Protein AF-Q2YY17-F1 (afdb_monomer)

Organism: Staphylococcus aureus (strain bovine RF122 / ET3-1) (NCBI:txid273036)

pLDDT: mean 87.34, std 12.33, range [48.5, 97.88]

Radius of gyration: 17.01 Å; Cα contacts (8 Å, |Δi|>4): 86; chains: 1; bounding box: 45×25×48 Å

Solvent-accessible surface area (backbone atoms only — not comparable to full-atom values): 7640 Å² total; per-residue (Å²): 107,74,54,47,55,51,36,54,54,52,41,50,49,52,44,52,50,52,52,72,56,48,86,79,55,60,66,69,62,51,53,51,48,66,59,47,50,47,49,50,51,43,50,61,41,50,72,75,53,82,87,50,62,67,50,54,53,53,50,48,57,50,50,54,49,45,52,52,53,38,52,58,52,48,68,68,39,97,57,36,65,63,50,52,43,52,53,41,38,74,72,68,73,45,92,63,82,75,55,94,74,70,82,42,72,63,60,55,50,51,50,51,52,52,48,49,53,53,51,50,52,51,50,53,55,52,51,55,54,60,76,76,105

Secondary structure (DSSP, 8-state):
-HHHHHHHHHHHHHHHHHHHHGGGS-HHHHHHHHHHHHHHHHHHHHHTSSS-HHHHHHHHHHHHHHHHHHHHHHHTSTTHHHHHHHHHHHHH-------TT---HHHHHHHHHHHHHHHHHHHHHHHHHHHH-

InterPro domains:
  IPR061202 Membrane protein Msa [NF038270] (2-128)

Sequence (133 aa):
MKYLILSLVANLLVFGVLSAIGLNINILAAMMMILVIPITISGILFFKTNLDKTYIFFNILFIDFYYYIYNVHLMALPRFNSYIKAEMMELEDIDVLITSKDFGFDEILFFTLYLLLILIILYYLKKQVKTKS

Foldseek 3Di:
DVLLVVLLVQLLVLLVVLLVCALVDAPVVSVCSLLPVSLVSLLVSCLVDDLDVVSLVSSLVSSLVSVVVSLVSNLPDPCNQVSVQVNCCVPPVDRDNDDPVPPDPVVSVVSSVSSVVSVVVSSVVSVVVVVVD

Structure (mmCIF, N/CA/C/O backbone):
data_AF-Q2YY17-F1
#
_entry.id   AF-Q2YY17-F1
#
loop_
_atom_site.group_PDB
_atom_site.id
_atom_site.type_symbol
_atom_site.label_atom_id
_atom_site.label_alt_id
_atom_site.label_comp_id
_atom_site.label_asym_id
_atom_site.label_entity_id
_atom_site.label_seq_id
_atom_site.pdbx_PDB_ins_code
_atom_site.Cartn_x
_atom_site.Cartn_y
_atom_site.Cartn_z
_atom_site.occupancy
_atom_site.B_iso_or_equiv
_atom_site.auth_seq_id
_atom_site.auth_comp_id
_atom_site.auth_asym_id
_atom_site.auth_atom_id
_atom_site.pdbx_PDB_model_num
ATOM 1 N N . MET A 1 1 ? -21.708 7.176 5.099 1.00 85.31 1 MET A N 1
ATOM 2 C CA . MET A 1 1 ? -21.483 7.875 3.810 1.00 85.31 1 MET A CA 1
ATOM 3 C C . MET A 1 1 ? -20.484 9.030 3.868 1.00 85.31 1 MET A C 1
ATOM 5 O O . MET A 1 1 ? -19.464 8.903 3.211 1.00 85.31 1 MET A O 1
ATOM 9 N N . LYS A 1 2 ? -20.680 10.111 4.648 1.00 93.81 2 LYS A N 1
ATOM 10 C CA . LYS A 1 2 ? -19.750 11.275 4.653 1.00 93.81 2 LYS A CA 1
ATOM 11 C C . LYS A 1 2 ? -18.265 10.900 4.806 1.00 93.81 2 LYS A C 1
ATOM 13 O O . LYS A 1 2 ? -17.439 11.360 4.031 1.00 93.81 2 LYS A O 1
ATOM 18 N N . TYR A 1 3 ? -17.937 10.036 5.770 1.00 95.44 3 TYR A N 1
ATOM 19 C CA . TYR A 1 3 ? -16.554 9.597 5.997 1.00 95.44 3 TYR A CA 1
ATOM 20 C C . TYR A 1 3 ? -16.006 8.698 4.888 1.00 95.44 3 TYR A C 1
ATOM 22 O O . TYR A 1 3 ? -14.815 8.759 4.618 1.00 95.44 3 TYR A O 1
ATOM 30 N N . LEU A 1 4 ? -16.864 7.904 4.236 1.00 95.81 4 LEU A N 1
ATOM 31 C CA . LEU A 1 4 ? -16.463 7.108 3.077 1.00 95.81 4 LEU A CA 1
ATOM 32 C C . LEU A 1 4 ? -16.035 8.037 1.940 1.00 95.81 4 LEU A C 1
ATOM 34 O O . LEU A 1 4 ? -14.902 7.949 1.497 1.00 95.81 4 LEU A O 1
ATOM 38 N N . ILE A 1 5 ? -16.900 8.978 1.547 1.00 96.19 5 ILE A N 1
ATOM 39 C CA . ILE A 1 5 ? -16.606 9.943 0.474 1.00 96.19 5 ILE A CA 1
ATOM 40 C C . ILE A 1 5 ? -15.324 10.720 0.786 1.00 96.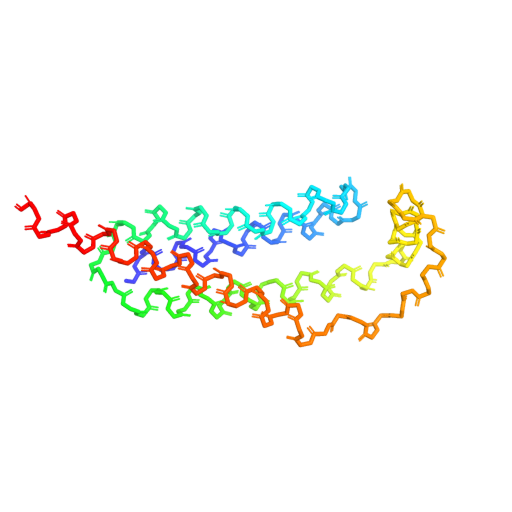19 5 ILE A C 1
ATOM 42 O O . ILE A 1 5 ? -14.460 10.844 -0.073 1.00 96.19 5 ILE A O 1
ATOM 46 N N . LEU A 1 6 ? -15.172 11.193 2.027 1.00 96.94 6 LEU A N 1
ATOM 47 C CA . LEU A 1 6 ? -13.968 11.904 2.450 1.00 96.94 6 LEU A CA 1
ATOM 48 C C . LEU A 1 6 ? -12.704 11.041 2.317 1.00 96.94 6 LEU A C 1
ATOM 50 O O . LEU A 1 6 ? -11.685 11.549 1.865 1.00 96.94 6 LEU A O 1
ATOM 54 N N . SER A 1 7 ? -12.776 9.755 2.676 1.00 97.25 7 SER A N 1
ATOM 55 C CA . SER A 1 7 ? -11.653 8.820 2.539 1.00 97.25 7 SER A CA 1
ATOM 56 C C . S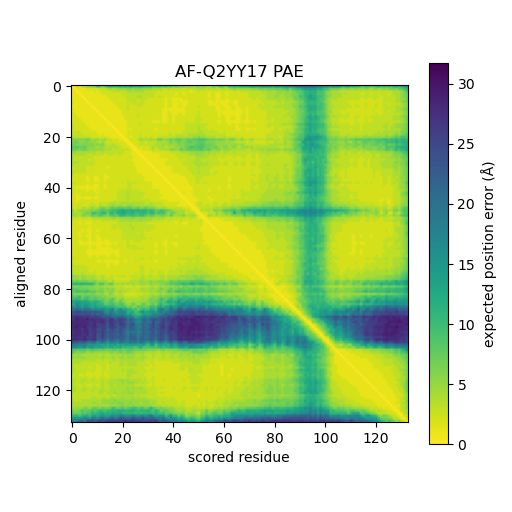ER A 1 7 ? -11.280 8.616 1.075 1.00 97.25 7 SER A C 1
ATOM 58 O O . SER A 1 7 ? -10.117 8.755 0.711 1.00 97.25 7 SER A O 1
ATOM 60 N N . LEU A 1 8 ? -12.276 8.380 0.214 1.00 97.62 8 LEU A N 1
ATOM 61 C CA . LEU A 1 8 ? -12.058 8.186 -1.220 1.00 97.62 8 LEU A CA 1
ATOM 62 C C . LEU A 1 8 ? -11.416 9.418 -1.868 1.00 97.62 8 LEU A C 1
ATOM 64 O O . LEU A 1 8 ? -10.418 9.292 -2.568 1.00 97.62 8 LEU A O 1
ATOM 68 N N . VAL A 1 9 ? -11.937 10.615 -1.581 1.00 97.75 9 VAL A N 1
ATOM 69 C CA . VAL A 1 9 ? -11.387 11.872 -2.111 1.00 97.75 9 VAL A CA 1
ATOM 70 C C . VAL A 1 9 ? -9.970 12.123 -1.592 1.00 97.75 9 VAL A C 1
ATOM 72 O O . VAL A 1 9 ? -9.096 12.493 -2.370 1.00 97.75 9 VAL A O 1
ATOM 75 N N . ALA A 1 10 ? -9.716 11.907 -0.301 1.00 97.75 10 ALA A N 1
ATOM 76 C CA . ALA A 1 10 ? -8.390 12.108 0.275 1.00 97.75 10 ALA A CA 1
ATOM 77 C C . ALA A 1 10 ? -7.354 11.139 -0.319 1.00 97.75 10 ALA A C 1
ATOM 79 O O . ALA A 1 10 ? -6.271 11.573 -0.703 1.00 97.75 10 ALA A O 1
ATOM 80 N N . ASN A 1 11 ? -7.704 9.859 -0.470 1.00 97.88 11 ASN A N 1
ATOM 81 C CA . ASN A 1 11 ? -6.829 8.870 -1.100 1.00 97.88 11 ASN A CA 1
ATOM 82 C C . ASN A 1 11 ? -6.583 9.197 -2.580 1.00 97.88 11 ASN A C 1
ATOM 84 O O . ASN A 1 11 ? -5.442 9.141 -3.028 1.00 97.88 11 ASN A O 1
ATOM 88 N N . LEU A 1 12 ? -7.613 9.617 -3.322 1.00 97.69 12 LEU A N 1
ATOM 89 C CA . LEU A 1 12 ? -7.461 10.056 -4.712 1.00 97.69 12 LEU A CA 1
ATOM 90 C C . LEU A 1 12 ? -6.466 11.219 -4.836 1.00 97.69 12 LEU A C 1
ATOM 92 O O . LEU A 1 12 ? -5.614 11.202 -5.720 1.00 97.69 12 LEU A O 1
ATOM 96 N N . LEU A 1 13 ? -6.547 12.212 -3.945 1.00 97.56 13 LEU A N 1
ATOM 97 C CA . LEU A 1 13 ? -5.610 13.338 -3.933 1.00 97.56 13 LEU A CA 1
ATOM 98 C C . LEU A 1 13 ? -4.175 12.884 -3.656 1.00 97.56 13 LEU A C 1
ATOM 100 O O . LEU A 1 13 ? -3.260 13.374 -4.310 1.00 97.56 13 LEU A O 1
ATOM 104 N N . VAL A 1 14 ? -3.972 11.936 -2.738 1.00 96.94 14 VAL A N 1
ATOM 105 C CA . VAL A 1 14 ? -2.643 11.371 -2.452 1.00 96.94 14 VAL A CA 1
ATOM 106 C C . VAL A 1 14 ? -2.052 10.723 -3.700 1.00 96.94 14 VAL A C 1
ATOM 108 O O . VAL A 1 14 ? -0.939 11.068 -4.090 1.00 96.94 14 VAL A O 1
ATOM 111 N N . PHE A 1 15 ? -2.804 9.848 -4.372 1.00 96.81 15 PHE A N 1
ATOM 112 C CA . PHE A 1 15 ? -2.340 9.222 -5.613 1.00 96.81 15 PHE A CA 1
ATOM 113 C C . PHE A 1 15 ? -2.135 10.242 -6.739 1.00 96.81 15 PHE A C 1
ATOM 115 O O . PHE A 1 15 ? -1.167 10.130 -7.486 1.00 96.81 15 PHE A O 1
ATOM 122 N N . GLY A 1 16 ? -2.975 11.276 -6.831 1.00 96.50 16 GLY A N 1
ATOM 123 C CA . GLY A 1 16 ? -2.793 12.377 -7.779 1.00 96.50 16 GLY A CA 1
ATOM 124 C C . GLY A 1 16 ? -1.509 13.178 -7.531 1.00 96.50 16 GLY A C 1
ATOM 125 O O . GLY A 1 16 ? -0.784 13.484 -8.474 1.00 96.50 16 GLY A O 1
ATOM 126 N N . VAL A 1 17 ? -1.182 13.471 -6.269 1.00 95.94 17 VAL A N 1
ATOM 127 C CA . VAL A 1 17 ? 0.069 14.151 -5.894 1.00 95.94 17 VAL A CA 1
ATOM 128 C C . VAL A 1 17 ? 1.278 13.265 -6.184 1.00 95.94 17 VAL A C 1
ATOM 130 O O . VAL A 1 17 ? 2.234 13.738 -6.792 1.00 95.94 17 VAL A O 1
ATOM 133 N N . LEU A 1 18 ? 1.233 11.981 -5.818 1.00 95.31 18 LEU A N 1
ATOM 134 C CA . LEU A 1 18 ? 2.305 11.031 -6.133 1.00 95.31 18 LEU A CA 1
ATOM 135 C C . LEU A 1 18 ? 2.512 10.903 -7.647 1.00 95.31 18 LEU A C 1
ATOM 137 O O . LEU A 1 18 ? 3.647 10.890 -8.113 1.00 95.31 18 LEU A O 1
ATOM 141 N N . SER A 1 19 ? 1.424 10.863 -8.419 1.00 94.19 19 SER A N 1
ATOM 142 C CA . SER A 1 19 ? 1.460 10.855 -9.883 1.00 94.19 19 SER A CA 1
ATOM 143 C C . SER A 1 19 ? 2.129 12.113 -10.440 1.00 94.19 19 SER A C 1
ATOM 145 O O . SER A 1 19 ? 2.915 12.017 -11.376 1.00 94.19 19 SER A O 1
ATOM 147 N N . ALA A 1 20 ? 1.851 13.285 -9.861 1.00 94.44 20 ALA A N 1
ATOM 148 C CA . ALA A 1 20 ? 2.455 14.550 -10.276 1.00 94.44 20 ALA A CA 1
ATOM 149 C C . ALA A 1 20 ? 3.946 14.652 -9.911 1.00 94.44 20 ALA A C 1
ATOM 151 O O . ALA A 1 20 ? 4.725 15.221 -10.674 1.00 94.44 20 ALA A O 1
ATOM 152 N N . ILE A 1 21 ? 4.355 14.090 -8.767 1.00 94.00 21 ILE A N 1
ATOM 153 C CA . ILE A 1 21 ? 5.774 13.950 -8.404 1.00 94.00 21 ILE A CA 1
ATOM 154 C C . ILE A 1 21 ? 6.469 13.003 -9.394 1.00 94.00 21 ILE A C 1
ATOM 156 O O . ILE A 1 21 ? 7.598 13.272 -9.809 1.00 94.00 21 ILE A O 1
ATOM 160 N N . GLY A 1 22 ? 5.784 11.938 -9.817 1.00 90.62 22 GLY A N 1
ATOM 161 C CA . GLY A 1 22 ? 6.259 11.001 -10.829 1.00 90.62 22 GLY A CA 1
ATOM 162 C C . GLY A 1 22 ? 7.552 10.308 -10.403 1.00 90.62 22 GLY A C 1
ATOM 163 O O . GLY A 1 22 ? 7.675 9.841 -9.276 1.00 90.62 22 GLY A O 1
ATOM 164 N N . LEU A 1 23 ? 8.537 10.281 -11.304 1.00 88.12 23 LEU A N 1
ATOM 165 C CA . LEU A 1 23 ? 9.842 9.631 -11.096 1.00 88.12 23 LEU A CA 1
ATOM 166 C C . LEU A 1 23 ? 10.870 10.532 -10.382 1.00 88.12 23 LEU A C 1
ATOM 168 O O . LEU A 1 23 ? 12.064 10.259 -10.424 1.00 88.12 23 LEU A O 1
ATOM 172 N N . ASN A 1 24 ? 10.434 11.642 -9.775 1.00 90.19 24 ASN A N 1
ATOM 173 C CA . ASN A 1 24 ? 11.322 12.574 -9.063 1.00 90.19 24 ASN A CA 1
ATOM 174 C C . ASN A 1 24 ? 11.545 12.193 -7.590 1.00 90.19 24 ASN A C 1
ATOM 176 O O . ASN A 1 24 ? 12.112 12.971 -6.824 1.00 90.19 24 ASN A O 1
ATOM 180 N N . ILE A 1 25 ? 11.061 11.027 -7.175 1.00 88.94 25 ILE A N 1
ATOM 181 C CA . ILE A 1 25 ? 11.214 10.489 -5.831 1.00 88.94 25 ILE A CA 1
ATOM 182 C C . ILE A 1 25 ? 11.707 9.052 -5.926 1.00 88.94 25 ILE A C 1
ATOM 184 O O . ILE A 1 25 ? 11.269 8.336 -6.816 1.00 88.94 25 ILE A O 1
ATOM 188 N N . ASN A 1 26 ? 12.578 8.648 -4.998 1.00 86.38 26 ASN A N 1
ATOM 189 C CA . ASN A 1 26 ? 13.084 7.280 -4.903 1.00 86.38 26 ASN A CA 1
ATOM 190 C C . ASN A 1 26 ? 11.939 6.244 -4.772 1.00 86.38 26 ASN A C 1
ATOM 192 O O . ASN A 1 26 ? 10.959 6.491 -4.056 1.00 86.38 26 ASN A O 1
ATOM 196 N N . ILE A 1 27 ? 12.096 5.074 -5.408 1.00 84.75 27 ILE A N 1
ATOM 197 C CA . ILE A 1 27 ? 11.098 3.989 -5.444 1.00 84.75 27 ILE A CA 1
ATOM 198 C C . ILE A 1 27 ? 10.685 3.564 -4.038 1.00 84.75 27 ILE A C 1
ATOM 200 O O . ILE A 1 27 ? 9.492 3.470 -3.750 1.00 84.75 27 ILE A O 1
ATOM 204 N N . LEU A 1 28 ? 11.646 3.356 -3.137 1.00 85.00 28 LEU A N 1
ATOM 205 C CA . LEU A 1 28 ? 11.377 2.928 -1.767 1.00 85.00 28 LEU A CA 1
ATOM 206 C C . LEU A 1 28 ? 10.493 3.946 -1.038 1.00 85.00 28 LEU A C 1
ATOM 208 O O . LEU A 1 28 ? 9.532 3.578 -0.360 1.00 85.00 28 LEU A O 1
ATOM 212 N N . ALA A 1 29 ? 10.780 5.238 -1.208 1.00 90.25 29 ALA A N 1
ATOM 213 C CA . ALA A 1 29 ? 9.978 6.298 -0.611 1.00 90.25 29 ALA A CA 1
ATOM 214 C C . ALA A 1 29 ? 8.560 6.339 -1.205 1.00 90.25 29 ALA A C 1
ATOM 216 O O . ALA A 1 29 ? 7.592 6.483 -0.454 1.00 90.25 29 ALA A O 1
ATOM 217 N N . ALA A 1 30 ? 8.416 6.155 -2.521 1.00 90.81 30 ALA A N 1
ATOM 218 C CA . ALA A 1 30 ? 7.111 6.052 -3.171 1.00 90.81 30 ALA A CA 1
ATOM 219 C C . ALA A 1 30 ? 6.299 4.858 -2.639 1.00 90.81 30 ALA A C 1
ATOM 221 O O . ALA A 1 30 ? 5.148 5.034 -2.232 1.00 90.81 30 ALA A O 1
ATOM 222 N N . MET A 1 31 ? 6.904 3.668 -2.552 1.00 88.25 31 MET A N 1
ATOM 223 C CA . MET A 1 31 ? 6.258 2.459 -2.022 1.00 88.25 31 MET A CA 1
ATOM 224 C C . MET A 1 31 ? 5.789 2.654 -0.577 1.00 88.25 31 MET A C 1
ATOM 226 O O . MET A 1 31 ? 4.643 2.344 -0.245 1.00 88.25 31 MET A O 1
ATOM 230 N N . MET A 1 32 ? 6.629 3.245 0.277 1.00 91.25 32 MET A N 1
ATOM 231 C CA . MET A 1 32 ? 6.258 3.554 1.660 1.00 91.25 32 MET A CA 1
ATOM 232 C C . MET A 1 32 ? 5.062 4.509 1.733 1.00 91.25 32 MET A C 1
ATOM 234 O O . MET A 1 32 ? 4.154 4.298 2.538 1.00 91.25 32 MET A O 1
ATOM 238 N N . MET A 1 33 ? 5.012 5.536 0.881 1.00 94.25 33 MET A N 1
ATOM 239 C CA . MET A 1 33 ? 3.879 6.466 0.848 1.00 94.25 33 MET A CA 1
ATOM 240 C C . MET A 1 33 ? 2.582 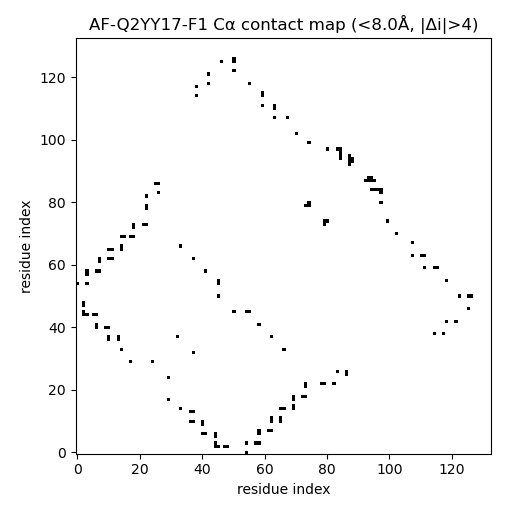5.791 0.399 1.00 94.25 33 MET A C 1
ATOM 242 O O . MET A 1 33 ? 1.544 6.014 1.023 1.00 94.25 33 MET A O 1
ATOM 246 N N . ILE A 1 34 ? 2.644 4.948 -0.632 1.00 93.38 34 ILE A N 1
ATOM 247 C CA . ILE A 1 34 ? 1.494 4.211 -1.179 1.00 93.38 34 ILE A CA 1
ATOM 248 C C . ILE A 1 34 ? 0.909 3.235 -0.155 1.00 93.38 34 ILE A C 1
ATOM 250 O O . ILE A 1 34 ? -0.308 3.082 -0.077 1.00 93.38 34 ILE A O 1
ATOM 254 N N . LEU A 1 35 ? 1.755 2.595 0.653 1.00 92.75 35 LEU A N 1
ATOM 255 C CA . LEU A 1 35 ? 1.309 1.656 1.682 1.00 92.75 35 LEU A CA 1
ATOM 256 C C . LEU A 1 35 ? 0.760 2.387 2.917 1.00 92.75 35 LEU A C 1
ATOM 258 O O . LEU A 1 35 ? -0.313 2.057 3.424 1.00 92.75 35 LEU A O 1
ATOM 262 N N . VAL A 1 36 ? 1.478 3.401 3.405 1.00 94.56 36 VAL A N 1
ATOM 263 C CA . VAL A 1 36 ? 1.205 4.007 4.716 1.00 94.56 36 VAL A CA 1
ATOM 264 C C . VAL A 1 36 ? 0.113 5.069 4.651 1.00 94.56 36 VAL A C 1
ATOM 266 O O . VAL A 1 36 ? -0.776 5.091 5.510 1.00 94.56 36 VAL A O 1
ATOM 269 N N . ILE A 1 37 ? 0.157 5.973 3.669 1.00 96.12 37 ILE A N 1
ATOM 270 C CA . ILE A 1 37 ? -0.715 7.156 3.661 1.00 96.12 37 ILE A CA 1
ATOM 271 C C . ILE A 1 37 ? -2.185 6.760 3.451 1.00 96.12 37 ILE A C 1
ATOM 273 O O . ILE A 1 37 ? -3.010 7.148 4.291 1.00 96.12 37 ILE A O 1
ATOM 277 N N . PRO A 1 38 ? -2.550 5.956 2.428 1.00 95.44 38 PRO A N 1
ATOM 278 C CA . PRO A 1 38 ? -3.945 5.594 2.202 1.00 95.44 38 PRO A CA 1
ATOM 279 C C . PRO A 1 38 ? -4.563 4.822 3.366 1.00 95.44 38 PRO A C 1
ATOM 281 O O . PRO A 1 38 ? -5.715 5.060 3.743 1.00 95.44 38 PRO A O 1
ATOM 284 N N . ILE A 1 39 ? -3.787 3.940 3.997 1.00 93.94 39 ILE A N 1
ATOM 285 C CA . ILE A 1 39 ? -4.222 3.198 5.183 1.00 93.94 39 ILE A CA 1
ATOM 286 C C . ILE A 1 39 ? -4.425 4.121 6.372 1.00 93.94 39 ILE A C 1
ATOM 288 O O . ILE A 1 39 ? -5.419 3.983 7.084 1.00 93.94 39 ILE A O 1
ATOM 292 N N . THR A 1 40 ? -3.520 5.071 6.589 1.00 96.12 40 THR A N 1
ATOM 293 C CA . THR A 1 40 ? -3.621 6.011 7.709 1.00 96.12 40 THR A CA 1
ATOM 294 C C . THR A 1 40 ? -4.885 6.860 7.585 1.00 96.12 40 THR A C 1
ATOM 296 O O . THR A 1 40 ? -5.674 6.940 8.530 1.00 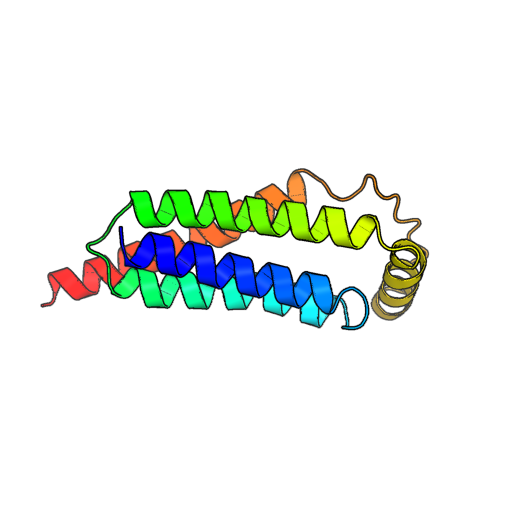96.12 40 THR A O 1
ATOM 299 N N . ILE A 1 41 ? -5.135 7.425 6.399 1.00 96.56 41 ILE A N 1
ATOM 300 C CA . ILE A 1 41 ? -6.353 8.190 6.096 1.00 96.56 41 ILE A CA 1
ATOM 301 C C . ILE A 1 41 ? -7.592 7.322 6.333 1.00 96.56 41 ILE A C 1
ATOM 303 O O . ILE A 1 41 ? -8.493 7.696 7.095 1.00 96.56 41 ILE A O 1
ATOM 307 N N . SER A 1 42 ? -7.605 6.133 5.730 1.00 95.44 42 SER A N 1
ATOM 308 C CA . SER A 1 42 ? -8.737 5.211 5.799 1.00 95.44 42 SER A CA 1
ATOM 309 C C . SER A 1 42 ? -8.997 4.728 7.222 1.00 95.44 42 SER A C 1
ATOM 311 O O . SER A 1 42 ? -10.155 4.614 7.619 1.00 95.44 42 SER A O 1
ATOM 313 N N . GLY A 1 43 ? -7.954 4.494 8.016 1.00 94.69 43 GLY A N 1
ATOM 314 C CA . GLY A 1 43 ? -8.048 4.061 9.404 1.00 94.69 43 GLY A CA 1
ATOM 315 C C . GLY A 1 43 ? -8.598 5.149 10.322 1.00 94.69 43 GLY A C 1
ATOM 316 O O . GLY A 1 43 ? -9.564 4.907 11.050 1.00 94.69 43 GLY A O 1
ATOM 317 N N . ILE A 1 44 ? -8.065 6.373 10.244 1.00 95.00 44 ILE A N 1
ATOM 318 C CA . ILE A 1 44 ? -8.545 7.515 11.044 1.00 95.00 44 ILE A CA 1
ATOM 319 C C . ILE A 1 44 ? -10.031 7.774 10.771 1.00 95.00 44 ILE A C 1
ATOM 321 O O . ILE A 1 44 ? -10.835 7.942 11.694 1.00 95.00 44 ILE A O 1
ATOM 325 N N . LEU A 1 45 ? -10.419 7.786 9.496 1.00 95.81 45 LEU A N 1
ATOM 326 C CA . LEU A 1 45 ? -11.803 8.010 9.093 1.00 95.81 45 LEU A CA 1
ATOM 327 C C . LEU A 1 45 ? -12.703 6.808 9.410 1.00 95.81 45 LEU A C 1
ATOM 329 O O . LEU A 1 45 ? -13.865 7.006 9.786 1.00 95.81 45 LEU A O 1
ATOM 333 N N . PHE A 1 46 ? -12.169 5.581 9.384 1.00 94.94 46 PHE A N 1
ATOM 334 C CA . PHE A 1 46 ? -12.899 4.391 9.813 1.00 94.94 46 PHE A CA 1
ATOM 335 C C . PHE A 1 46 ? -13.357 4.525 11.262 1.00 94.94 46 PHE A C 1
ATOM 337 O O . PHE A 1 46 ? -14.518 4.222 11.547 1.00 94.94 46 PHE A O 1
ATOM 344 N N . PHE A 1 47 ? -12.528 5.045 12.177 1.00 92.50 47 PHE A N 1
ATOM 345 C CA . PHE A 1 47 ? -12.913 5.256 13.580 1.00 92.50 47 PHE A CA 1
ATOM 346 C C . PHE A 1 47 ? -14.094 6.218 13.765 1.00 92.50 47 PHE A C 1
ATOM 348 O O . PHE A 1 47 ? -14.844 6.061 14.729 1.00 92.50 47 PHE A O 1
ATOM 355 N N . LYS A 1 48 ? -14.397 7.079 12.789 1.00 93.00 48 LYS A N 1
ATOM 356 C CA . LYS A 1 48 ? -15.570 7.970 12.821 1.00 93.00 48 LYS A CA 1
ATOM 357 C C . LYS A 1 48 ? -16.877 7.332 12.315 1.00 93.00 48 LYS A C 1
ATOM 359 O O . LYS A 1 48 ? -17.941 7.928 12.446 1.00 93.00 48 LYS A O 1
ATOM 364 N N . THR A 1 49 ? -16.826 6.127 11.740 1.00 91.56 49 THR A N 1
ATOM 365 C CA . THR A 1 49 ? -18.009 5.411 11.202 1.00 91.56 49 THR A CA 1
ATOM 366 C C . THR A 1 49 ? -18.734 4.545 12.255 1.00 91.56 49 THR A C 1
ATOM 368 O O . THR A 1 49 ? -18.307 4.465 13.403 1.00 91.56 49 THR A O 1
ATOM 371 N N . ASN A 1 50 ? -19.796 3.811 11.901 1.00 88.62 50 ASN A N 1
ATOM 372 C CA . ASN A 1 50 ? -20.459 2.850 12.800 1.00 88.62 50 ASN A CA 1
ATOM 373 C C . ASN A 1 50 ? -20.199 1.389 12.395 1.00 88.62 50 ASN A C 1
ATOM 375 O O . ASN A 1 50 ? -21.122 0.707 11.972 1.00 88.62 50 ASN A O 1
ATOM 379 N N . LEU A 1 51 ? -18.950 0.911 12.550 1.00 87.44 51 LEU A N 1
ATOM 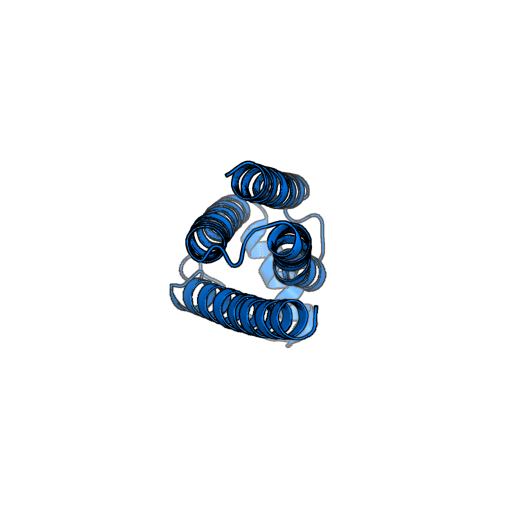380 C CA . LEU A 1 51 ? -18.524 -0.455 12.163 1.00 87.44 51 LEU A CA 1
ATOM 381 C C . LEU A 1 51 ? -19.019 -0.832 10.753 1.00 87.44 51 LEU A C 1
ATOM 383 O O . LEU A 1 51 ? -19.493 -1.939 10.504 1.00 87.44 51 LEU A O 1
ATOM 387 N N . ASP A 1 52 ? -18.942 0.143 9.852 1.00 89.94 52 ASP A N 1
ATOM 388 C CA . ASP A 1 52 ? -19.551 0.087 8.533 1.00 89.94 52 ASP A CA 1
ATOM 389 C C . ASP A 1 52 ? -18.702 -0.801 7.611 1.00 89.94 52 ASP A C 1
ATOM 391 O O . ASP A 1 52 ? -17.589 -0.437 7.234 1.00 89.94 52 ASP A O 1
ATOM 395 N N . LYS A 1 53 ? -19.199 -1.994 7.267 1.00 91.62 53 LYS A N 1
ATOM 396 C CA . LYS A 1 53 ? -18.490 -2.924 6.369 1.00 91.62 53 LYS A CA 1
ATOM 397 C C . LYS A 1 53 ? -18.413 -2.390 4.939 1.00 91.62 53 LYS A C 1
ATOM 399 O O . LYS A 1 53 ? -17.433 -2.648 4.247 1.00 91.62 53 LYS A O 1
ATOM 404 N N . THR A 1 54 ? -19.405 -1.605 4.524 1.00 93.62 54 THR A N 1
ATOM 405 C CA . THR A 1 54 ? -19.439 -0.948 3.215 1.00 93.62 54 THR A CA 1
ATOM 406 C C . THR A 1 54 ? -18.296 0.054 3.096 1.00 93.62 54 THR A C 1
ATOM 408 O O . THR A 1 54 ? -17.668 0.153 2.045 1.00 93.62 54 THR A O 1
ATOM 411 N N . TYR A 1 55 ? -17.954 0.735 4.196 1.00 95.00 55 TYR A N 1
ATOM 412 C CA . TYR A 1 55 ? -16.770 1.591 4.253 1.00 95.00 55 TYR A CA 1
ATOM 413 C C . TYR A 1 55 ? -15.487 0.810 3.951 1.00 95.00 55 TYR A C 1
ATOM 415 O O . TYR A 1 55 ? -14.674 1.272 3.156 1.00 95.00 55 TYR A O 1
ATOM 423 N N . ILE A 1 56 ? -15.304 -0.359 4.573 1.00 94.38 56 ILE A N 1
ATOM 424 C CA . ILE A 1 56 ? -14.111 -1.197 4.375 1.00 94.38 56 ILE A CA 1
ATOM 425 C C . ILE A 1 56 ? -14.027 -1.650 2.917 1.00 94.38 56 ILE A C 1
ATOM 427 O O . ILE A 1 56 ? -13.014 -1.414 2.268 1.00 94.38 56 ILE A O 1
ATOM 431 N N . PHE A 1 57 ? -15.111 -2.231 2.398 1.00 95.12 57 PHE A N 1
ATOM 432 C CA . PHE A 1 57 ? -15.167 -2.754 1.035 1.00 95.12 57 PHE A CA 1
ATOM 433 C C . PHE A 1 57 ? -14.808 -1.694 -0.014 1.00 95.12 57 PHE A C 1
ATOM 435 O O . PHE A 1 57 ? -13.922 -1.913 -0.836 1.00 95.12 57 PHE A O 1
ATOM 442 N N . PHE A 1 58 ? -15.451 -0.523 0.041 1.00 96.44 58 PHE A N 1
ATOM 443 C CA . PHE A 1 58 ? -15.188 0.525 -0.942 1.00 96.44 58 PHE A CA 1
ATOM 444 C C . PHE A 1 58 ? -13.806 1.158 -0.787 1.00 96.44 58 PHE A C 1
ATOM 446 O O . PHE A 1 58 ? -13.226 1.538 -1.796 1.00 96.44 58 PHE A O 1
ATOM 453 N N . ASN A 1 59 ? -13.251 1.264 0.426 1.00 96.25 59 ASN A N 1
ATOM 454 C CA . ASN A 1 59 ? -11.879 1.758 0.560 1.00 96.25 59 ASN A CA 1
ATOM 455 C C . ASN A 1 59 ? -10.876 0.809 -0.096 1.00 96.25 59 ASN A C 1
ATOM 457 O O . ASN A 1 59 ? -10.028 1.297 -0.827 1.00 96.25 59 ASN A O 1
ATOM 461 N N . ILE A 1 60 ? -11.002 -0.508 0.094 1.00 96.12 60 ILE A N 1
ATOM 462 C CA . ILE A 1 60 ? -10.124 -1.483 -0.575 1.00 96.12 60 ILE A CA 1
ATOM 463 C C . ILE A 1 60 ? -10.239 -1.323 -2.094 1.00 96.12 60 ILE A C 1
ATOM 465 O O . ILE A 1 60 ? -9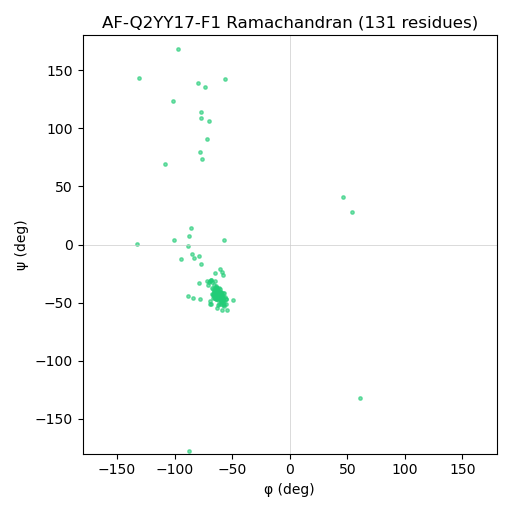.257 -1.004 -2.754 1.00 96.12 60 ILE A O 1
ATOM 469 N N . LEU A 1 61 ? -11.462 -1.426 -2.627 1.00 96.12 61 LEU A N 1
ATOM 470 C CA . LEU A 1 61 ? -11.712 -1.374 -4.068 1.00 96.12 61 LEU A CA 1
ATOM 471 C C . LEU A 1 61 ? -11.150 -0.106 -4.729 1.00 96.12 61 LEU A C 1
ATOM 473 O O . LEU A 1 61 ? -10.523 -0.176 -5.783 1.00 96.12 61 LEU A O 1
ATOM 477 N N . PHE A 1 62 ? -11.397 1.062 -4.136 1.00 96.94 62 PHE A N 1
ATOM 478 C CA . PHE A 1 62 ? -10.967 2.325 -4.729 1.00 96.94 62 PHE A CA 1
ATOM 479 C C . PHE A 1 62 ? -9.483 2.612 -4.511 1.00 96.94 62 PHE A C 1
ATOM 481 O O . PHE A 1 62 ? -8.871 3.197 -5.396 1.00 96.94 62 PHE A O 1
ATOM 488 N N . ILE A 1 63 ? -8.889 2.207 -3.384 1.00 96.75 63 ILE A N 1
ATOM 489 C CA . ILE A 1 63 ? -7.442 2.353 -3.173 1.00 96.75 63 ILE A CA 1
ATOM 490 C C . ILE A 1 63 ? -6.678 1.464 -4.160 1.00 96.75 63 ILE A C 1
ATOM 492 O O . ILE A 1 63 ? -5.746 1.956 -4.791 1.00 96.75 63 ILE A O 1
ATOM 496 N N . ASP A 1 64 ? -7.123 0.222 -4.371 1.00 94.75 64 ASP A N 1
ATOM 497 C CA . ASP A 1 64 ? -6.563 -0.668 -5.397 1.00 94.75 64 ASP A CA 1
ATOM 498 C C . ASP A 1 64 ? -6.701 -0.051 -6.794 1.00 94.75 64 ASP A C 1
ATOM 500 O O . ASP A 1 64 ? -5.749 -0.026 -7.573 1.00 94.75 64 ASP A O 1
ATOM 504 N N . PHE A 1 65 ? -7.865 0.529 -7.100 1.00 95.19 65 PHE A N 1
ATOM 505 C CA . PHE A 1 65 ? -8.084 1.221 -8.368 1.00 95.19 65 PHE A CA 1
ATOM 506 C C . PHE A 1 65 ? -7.164 2.440 -8.546 1.00 95.19 65 PHE A C 1
ATOM 508 O O . PHE A 1 65 ? -6.592 2.630 -9.618 1.00 95.19 65 PHE A O 1
ATOM 515 N N . TYR A 1 66 ? -6.984 3.269 -7.515 1.00 96.56 66 TYR A N 1
ATOM 516 C CA . TYR A 1 66 ? -6.086 4.426 -7.584 1.00 96.56 66 TYR A CA 1
ATOM 517 C C . TYR A 1 66 ? -4.627 4.003 -7.738 1.00 96.56 66 TYR A C 1
ATOM 519 O O . TYR A 1 66 ? -3.907 4.599 -8.538 1.00 96.56 66 TYR A O 1
ATOM 527 N N . TYR A 1 67 ? -4.216 2.950 -7.033 1.00 94.50 67 TYR A N 1
ATOM 528 C CA . TYR A 1 67 ? -2.894 2.352 -7.170 1.00 94.50 67 TYR A CA 1
ATOM 529 C C . TYR A 1 67 ? -2.659 1.811 -8.583 1.00 94.50 67 TYR A C 1
ATOM 531 O O . TYR A 1 67 ? -1.619 2.088 -9.180 1.00 94.50 67 TYR A O 1
ATOM 539 N N . TYR A 1 68 ? -3.641 1.122 -9.166 1.00 93.00 68 TYR A N 1
ATOM 540 C CA . TYR A 1 68 ? -3.572 0.656 -10.550 1.00 93.00 68 TYR A CA 1
ATOM 541 C C . TYR A 1 68 ? -3.351 1.816 -11.530 1.00 93.00 68 TYR A C 1
ATOM 543 O O . TYR A 1 68 ? -2.405 1.803 -12.317 1.00 93.00 68 TYR A O 1
ATOM 551 N N . ILE A 1 69 ? -4.187 2.857 -11.457 1.00 93.19 69 ILE A N 1
ATOM 552 C CA . ILE A 1 69 ? -4.087 4.021 -12.351 1.00 93.19 69 ILE A CA 1
ATOM 553 C C . ILE A 1 69 ? -2.758 4.763 -12.162 1.00 93.19 69 ILE A C 1
ATOM 555 O O . ILE A 1 69 ? -2.152 5.188 -13.145 1.00 93.19 69 ILE A O 1
ATOM 559 N N . TYR A 1 70 ? -2.285 4.890 -10.921 1.00 93.44 70 TYR A N 1
ATOM 560 C CA . TYR A 1 70 ? -0.987 5.479 -10.605 1.00 93.44 70 TYR A CA 1
ATOM 561 C C . TYR A 1 70 ? 0.168 4.732 -11.289 1.00 93.44 70 TYR A C 1
ATOM 563 O O . TYR A 1 70 ? 0.992 5.361 -11.950 1.00 93.44 70 TYR A O 1
ATOM 571 N N . ASN A 1 71 ? 0.198 3.400 -11.205 1.00 90.56 71 ASN A N 1
ATOM 572 C CA . ASN A 1 71 ? 1.247 2.597 -11.839 1.00 90.56 71 ASN A CA 1
ATOM 573 C C . ASN A 1 71 ? 1.189 2.661 -13.367 1.00 90.56 71 ASN A C 1
ATOM 575 O O . ASN A 1 71 ? 2.2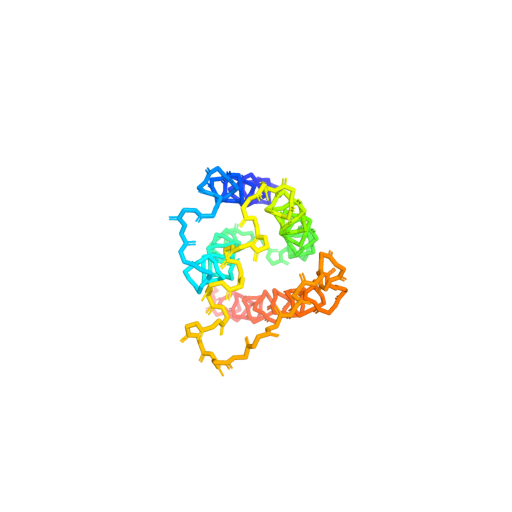17 2.871 -14.011 1.00 90.56 71 ASN A O 1
ATOM 579 N N . VAL A 1 72 ? -0.014 2.572 -13.947 1.00 90.12 72 VAL A N 1
ATOM 580 C CA . VAL A 1 72 ? -0.214 2.748 -15.395 1.00 90.12 72 VAL A CA 1
ATOM 581 C C . VAL A 1 72 ? 0.314 4.108 -15.854 1.00 90.12 72 VAL A C 1
ATOM 583 O O . VAL A 1 72 ? 0.965 4.202 -16.894 1.00 90.12 72 VAL A O 1
ATOM 586 N N . HIS A 1 73 ? 0.072 5.163 -15.073 1.00 91.81 73 HIS A N 1
ATOM 587 C CA . HIS A 1 73 ? 0.605 6.485 -15.371 1.00 91.81 73 HIS A CA 1
ATOM 588 C C . HIS A 1 73 ? 2.137 6.522 -15.310 1.00 91.81 73 HIS A C 1
ATOM 590 O O . HIS A 1 73 ? 2.760 7.032 -16.240 1.00 91.81 73 HIS A O 1
ATOM 596 N N . LEU A 1 74 ? 2.754 5.966 -14.260 1.00 90.56 74 LEU A N 1
ATOM 597 C CA . LEU A 1 74 ? 4.214 5.934 -14.138 1.00 90.56 74 LEU A CA 1
ATOM 598 C C . LEU A 1 74 ? 4.879 5.189 -15.299 1.00 90.56 74 LEU A C 1
ATOM 600 O O . LEU A 1 74 ? 5.865 5.681 -15.842 1.00 90.56 74 LEU A O 1
ATOM 604 N N . MET A 1 75 ? 4.320 4.052 -15.718 1.00 87.50 75 MET A N 1
ATOM 605 C CA . MET A 1 75 ? 4.842 3.248 -16.833 1.00 87.50 75 MET A CA 1
ATOM 606 C C . MET A 1 75 ? 4.766 3.962 -18.179 1.00 87.50 75 MET A C 1
ATOM 608 O O . MET A 1 75 ? 5.546 3.664 -19.082 1.00 87.50 75 MET A O 1
ATOM 612 N N . ALA A 1 76 ? 3.850 4.920 -18.321 1.00 89.38 76 ALA A N 1
ATOM 613 C CA . ALA A 1 76 ? 3.745 5.747 -19.514 1.00 89.38 76 ALA A CA 1
ATOM 614 C C . ALA A 1 76 ? 4.795 6.876 -19.561 1.00 89.38 76 ALA A C 1
ATOM 616 O O . ALA A 1 76 ? 4.933 7.538 -20.593 1.00 89.38 76 ALA A O 1
ATOM 617 N N . LEU A 1 77 ? 5.540 7.128 -18.475 1.00 90.06 77 LEU A N 1
ATOM 618 C CA . LEU A 1 77 ? 6.545 8.189 -18.445 1.00 90.06 77 LEU A CA 1
ATOM 619 C C . LEU A 1 77 ? 7.795 7.798 -19.261 1.00 90.06 77 LEU A C 1
ATOM 621 O O . LEU A 1 77 ? 8.332 6.705 -19.079 1.00 90.06 77 LEU A O 1
ATOM 625 N N . PRO A 1 78 ? 8.361 8.702 -20.091 1.00 87.56 78 PRO A N 1
ATOM 626 C CA . PRO A 1 78 ? 9.476 8.379 -20.995 1.00 87.56 78 PRO A CA 1
ATOM 627 C C . PRO A 1 78 ? 10.750 7.847 -20.325 1.00 87.56 78 PRO A C 1
ATOM 629 O O . PRO A 1 78 ? 11.565 7.200 -20.975 1.00 87.56 78 PRO A O 1
ATOM 632 N N . ARG A 1 79 ? 10.952 8.149 -19.036 1.00 87.62 79 ARG A N 1
ATOM 633 C CA . ARG A 1 79 ? 12.137 7.749 -18.259 1.00 87.62 79 ARG A CA 1
ATOM 634 C C . ARG A 1 79 ? 11.898 6.537 -17.362 1.00 87.62 79 ARG A C 1
ATOM 636 O O . ARG A 1 79 ? 12.812 6.175 -16.630 1.00 87.62 79 ARG A O 1
ATOM 643 N N . PHE A 1 80 ? 10.716 5.919 -17.405 1.00 86.44 80 PHE A N 1
ATOM 644 C CA . PHE A 1 80 ? 10.349 4.837 -16.491 1.00 86.44 80 PHE A CA 1
ATOM 645 C C . PHE A 1 80 ? 11.371 3.697 -16.510 1.00 86.44 80 PHE A C 1
ATOM 647 O O . PHE A 1 80 ? 12.003 3.428 -15.496 1.00 86.44 80 PHE A O 1
ATOM 654 N N . ASN A 1 81 ? 11.645 3.119 -17.682 1.00 81.75 81 ASN A N 1
ATOM 655 C CA . ASN A 1 81 ? 12.583 1.998 -17.795 1.00 81.75 81 ASN A CA 1
ATOM 656 C C . ASN A 1 81 ? 13.991 2.358 -17.301 1.00 81.75 81 ASN A C 1
ATOM 658 O O . ASN A 1 81 ? 14.599 1.585 -16.571 1.00 81.75 81 ASN A O 1
ATOM 662 N N . SER A 1 82 ? 14.508 3.537 -17.665 1.00 85.06 82 SER A N 1
ATOM 663 C CA . SER A 1 82 ? 15.826 3.989 -17.195 1.00 85.06 82 SER A CA 1
ATOM 664 C C . SER A 1 82 ? 15.861 4.229 -15.688 1.00 85.06 82 SER A C 1
ATOM 666 O O . SER A 1 82 ? 16.879 3.973 -15.057 1.00 85.06 82 SER A O 1
ATOM 668 N N . TYR A 1 83 ? 14.755 4.715 -15.127 1.00 85.31 83 TYR A N 1
ATOM 669 C CA . TYR A 1 83 ? 14.624 5.011 -13.710 1.00 85.31 83 TYR A CA 1
ATOM 670 C C . TYR A 1 83 ? 14.624 3.725 -12.880 1.00 85.31 83 TYR A C 1
ATOM 672 O O . TYR A 1 83 ? 15.455 3.581 -11.989 1.00 85.31 83 TYR A O 1
ATOM 680 N N . ILE A 1 84 ? 13.781 2.751 -13.238 1.00 80.69 84 ILE A N 1
ATOM 681 C CA . ILE A 1 84 ? 13.755 1.469 -12.528 1.00 80.69 84 ILE A CA 1
ATOM 682 C C . ILE A 1 84 ? 15.080 0.717 -12.710 1.00 80.69 84 ILE A C 1
ATOM 684 O O . ILE A 1 84 ? 15.597 0.149 -11.755 1.00 80.69 84 ILE A O 1
ATOM 688 N N . LYS A 1 85 ? 15.677 0.754 -13.909 1.00 79.00 85 LYS A N 1
ATOM 689 C CA . LYS A 1 85 ? 16.970 0.110 -14.165 1.00 79.00 85 LYS A CA 1
ATOM 690 C C . LYS A 1 85 ? 18.083 0.660 -13.259 1.00 79.00 85 LYS A C 1
ATOM 692 O O . LYS A 1 85 ? 18.887 -0.115 -12.752 1.00 79.00 85 LYS A O 1
ATOM 697 N N . ALA A 1 86 ? 18.132 1.979 -13.067 1.00 81.19 86 ALA A N 1
ATOM 698 C CA . ALA A 1 86 ? 19.111 2.613 -12.186 1.00 81.19 86 ALA A CA 1
ATOM 699 C C . ALA A 1 86 ? 18.907 2.196 -10.721 1.00 81.19 86 ALA A C 1
ATOM 701 O O . ALA A 1 86 ? 19.858 1.789 -10.065 1.00 81.19 86 ALA A O 1
ATOM 702 N N . GLU A 1 87 ? 17.665 2.220 -10.242 1.00 75.12 87 GLU A N 1
ATOM 703 C CA . GLU A 1 87 ? 17.328 1.854 -8.861 1.00 75.12 87 GLU A CA 1
ATOM 704 C C . GLU A 1 87 ? 17.572 0.359 -8.573 1.00 75.12 87 GLU A C 1
ATOM 706 O O . GLU A 1 87 ? 18.082 0.010 -7.513 1.00 75.12 87 GLU A O 1
ATOM 711 N N . MET A 1 88 ? 17.288 -0.541 -9.522 1.00 70.69 88 MET A N 1
ATOM 712 C CA . MET A 1 88 ? 17.568 -1.980 -9.365 1.00 70.69 88 MET A CA 1
ATOM 713 C C . MET A 1 88 ? 19.070 -2.290 -9.339 1.00 70.69 88 MET A C 1
ATOM 715 O O . MET A 1 88 ? 19.505 -3.146 -8.568 1.00 70.69 88 MET A O 1
ATOM 719 N N . MET A 1 89 ? 19.872 -1.578 -10.141 1.00 70.38 89 MET A N 1
ATOM 720 C CA . MET A 1 89 ? 21.332 -1.690 -10.071 1.00 70.38 89 MET A CA 1
ATOM 721 C C . MET A 1 89 ? 21.875 -1.212 -8.725 1.00 70.38 89 MET A C 1
ATOM 723 O O . MET A 1 89 ? 22.777 -1.844 -8.186 1.00 70.38 89 MET A O 1
ATOM 727 N N . GLU A 1 90 ? 21.321 -0.133 -8.164 1.00 70.56 90 GLU A N 1
ATOM 728 C CA . GLU A 1 90 ? 21.722 0.346 -6.836 1.00 70.56 90 GLU A CA 1
ATOM 729 C C . GLU A 1 90 ? 21.382 -0.651 -5.716 1.00 70.56 90 GLU A C 1
ATOM 731 O O . GLU A 1 90 ? 22.106 -0.713 -4.723 1.00 70.56 90 GLU A O 1
ATOM 736 N N . LEU A 1 91 ? 20.304 -1.430 -5.863 1.00 66.62 91 LEU A N 1
ATOM 737 C CA . LEU A 1 91 ? 19.817 -2.329 -4.814 1.00 66.62 91 LEU A CA 1
ATOM 738 C C . LEU A 1 91 ? 20.443 -3.728 -4.836 1.00 66.62 91 LEU A C 1
ATOM 740 O O . LEU A 1 91 ? 20.776 -4.246 -3.770 1.00 66.62 91 LEU A O 1
ATOM 744 N N . GLU A 1 92 ? 20.577 -4.361 -6.004 1.00 63.66 92 GLU A N 1
ATOM 745 C CA . GLU A 1 92 ? 20.918 -5.794 -6.072 1.00 63.66 92 GLU A CA 1
ATOM 746 C C . GLU A 1 92 ? 22.042 -6.136 -7.067 1.00 63.66 92 GLU A C 1
ATOM 748 O O . GLU A 1 92 ? 22.405 -7.305 -7.185 1.00 63.66 92 GLU A O 1
ATOM 753 N N . ASP A 1 93 ? 22.621 -5.148 -7.765 1.00 60.47 93 ASP A N 1
ATOM 754 C CA . ASP A 1 93 ? 23.609 -5.363 -8.844 1.00 60.47 93 ASP A CA 1
ATOM 755 C C . ASP A 1 93 ? 23.086 -6.331 -9.938 1.00 60.47 93 ASP A C 1
ATOM 757 O O . ASP A 1 93 ? 23.833 -7.055 -10.600 1.00 60.47 93 ASP A O 1
ATOM 761 N N . ILE A 1 94 ? 21.757 -6.371 -10.118 1.00 56.19 94 ILE A N 1
ATOM 762 C CA . ILE A 1 94 ? 21.073 -7.202 -11.114 1.00 56.19 94 ILE A CA 1
ATOM 763 C C . ILE A 1 94 ? 20.695 -6.328 -12.310 1.00 56.19 94 ILE A C 1
ATOM 765 O O . ILE A 1 94 ? 19.953 -5.352 -12.182 1.00 56.19 94 ILE A O 1
ATOM 769 N N . ASP A 1 95 ? 21.148 -6.711 -13.506 1.00 53.19 95 ASP A N 1
ATOM 770 C CA . ASP A 1 95 ? 20.708 -6.103 -14.767 1.00 53.19 95 ASP A CA 1
ATOM 771 C C . ASP A 1 95 ? 19.304 -6.631 -15.126 1.00 53.19 95 ASP A C 1
ATOM 773 O O . ASP A 1 95 ? 19.129 -7.508 -15.975 1.00 53.19 95 ASP A O 1
ATOM 777 N N . VAL A 1 96 ? 18.282 -6.160 -14.404 1.00 53.44 96 VAL A N 1
ATOM 778 C CA . VAL A 1 96 ? 16.891 -6.560 -14.646 1.00 53.44 96 VAL A CA 1
ATOM 779 C C . VAL A 1 96 ? 16.370 -5.821 -15.877 1.00 53.44 96 VAL A C 1
ATOM 781 O O . VAL A 1 96 ? 16.188 -4.600 -15.875 1.00 53.44 96 VAL A O 1
ATOM 784 N N . LEU A 1 97 ? 16.087 -6.566 -16.946 1.00 52.47 97 LEU A N 1
ATOM 785 C CA . LEU A 1 97 ? 15.345 -6.052 -18.092 1.00 52.47 97 LEU A CA 1
ATOM 786 C C . LEU A 1 97 ? 13.856 -6.009 -17.727 1.00 52.47 97 LEU A C 1
ATOM 788 O O . LEU A 1 97 ? 13.103 -6.915 -18.068 1.00 52.47 97 LEU A O 1
ATOM 792 N N . ILE A 1 98 ? 13.443 -4.977 -16.992 1.00 54.09 98 ILE A N 1
ATOM 793 C CA . ILE A 1 98 ? 12.042 -4.823 -16.588 1.00 54.09 98 ILE A CA 1
ATOM 794 C C . ILE A 1 98 ? 11.244 -4.487 -17.831 1.00 54.09 98 ILE A C 1
ATOM 796 O O . ILE A 1 98 ? 11.337 -3.395 -18.399 1.00 54.09 98 ILE A O 1
ATOM 800 N N . THR A 1 99 ? 10.487 -5.473 -18.292 1.00 49.31 99 THR A N 1
ATOM 801 C CA . THR A 1 99 ? 9.505 -5.235 -19.330 1.00 49.31 99 THR A CA 1
ATOM 802 C C . THR A 1 99 ? 8.287 -4.632 -18.654 1.00 49.31 99 THR A C 1
ATOM 804 O O . THR A 1 99 ? 7.858 -5.089 -17.602 1.00 49.31 99 THR A O 1
ATOM 807 N N . SER A 1 100 ? 7.664 -3.628 -19.267 1.00 50.09 100 SER A N 1
ATOM 808 C CA . SER A 1 100 ? 6.400 -3.030 -18.801 1.00 50.09 100 SER A CA 1
ATOM 809 C C . SER A 1 100 ? 5.229 -4.025 -18.659 1.00 50.09 100 SER A C 1
ATOM 811 O O . SER A 1 100 ? 4.106 -3.622 -18.370 1.00 50.09 100 SER A O 1
ATOM 813 N N . LYS A 1 101 ? 5.473 -5.321 -18.880 1.00 48.50 101 LYS A N 1
ATOM 814 C CA . LYS A 1 101 ? 4.561 -6.432 -18.626 1.00 48.50 101 LYS A CA 1
ATOM 815 C C . LYS A 1 101 ? 4.565 -6.929 -17.182 1.00 48.50 101 LYS A C 1
ATOM 817 O O . LYS A 1 101 ? 3.662 -7.688 -16.850 1.00 48.50 101 LYS A O 1
ATOM 822 N N . ASP A 1 102 ? 5.520 -6.509 -16.356 1.00 56.88 102 ASP A N 1
ATOM 823 C CA . ASP A 1 102 ? 5.699 -7.091 -15.022 1.00 56.88 102 ASP A CA 1
ATOM 824 C C . ASP A 1 102 ? 4.855 -6.414 -13.931 1.00 56.88 102 ASP A C 1
ATOM 826 O O . ASP A 1 102 ? 4.837 -6.897 -12.806 1.00 56.88 102 ASP A O 1
ATOM 830 N N . PHE A 1 103 ? 4.078 -5.367 -14.254 1.00 64.25 103 PHE A N 1
ATOM 831 C CA . PHE A 1 103 ? 3.010 -4.921 -13.353 1.00 64.25 103 PHE A CA 1
ATOM 832 C C . PHE A 1 103 ? 1.872 -5.928 -13.374 1.00 64.25 103 PHE A C 1
ATOM 834 O O . PHE A 1 103 ? 0.976 -5.898 -14.229 1.00 64.25 103 PHE A O 1
ATOM 841 N N . GLY A 1 104 ? 1.985 -6.880 -12.463 1.00 71.44 104 GLY A N 1
ATOM 842 C CA . GLY A 1 104 ? 1.169 -8.063 -12.460 1.00 71.44 104 GLY A CA 1
ATOM 843 C C . GLY A 1 104 ? -0.035 -7.976 -11.536 1.00 71.44 104 GLY A C 1
ATOM 844 O O . GLY A 1 104 ? -0.218 -7.100 -10.687 1.00 71.44 104 GLY A O 1
ATOM 845 N N . PHE A 1 105 ? -0.898 -8.967 -11.733 1.00 79.81 105 PHE A N 1
ATOM 846 C CA . PHE A 1 105 ? -2.010 -9.277 -10.845 1.00 79.81 105 PHE A CA 1
ATOM 847 C C . PHE A 1 105 ? -1.540 -9.574 -9.409 1.00 79.81 105 PHE A C 1
ATOM 849 O O . PHE A 1 105 ? -2.299 -9.380 -8.465 1.00 79.81 105 PHE A O 1
ATOM 856 N N . ASP A 1 106 ? -0.301 -10.030 -9.244 1.00 84.75 106 ASP A N 1
ATOM 857 C CA . ASP A 1 106 ? 0.355 -10.321 -7.972 1.00 84.75 106 ASP A CA 1
ATOM 858 C C . ASP A 1 106 ? 0.582 -9.075 -7.110 1.00 84.75 106 ASP A C 1
ATOM 860 O O . ASP A 1 106 ? 0.277 -9.123 -5.919 1.00 84.75 106 ASP A O 1
ATOM 864 N N . GLU A 1 107 ? 1.021 -7.952 -7.684 1.00 85.19 107 GLU A N 1
ATOM 865 C CA . GLU A 1 107 ? 1.185 -6.695 -6.938 1.00 85.19 107 GLU A CA 1
ATOM 866 C C . GLU A 1 107 ? -0.155 -6.177 -6.407 1.00 85.19 107 GLU A C 1
ATOM 868 O O . GLU A 1 107 ? -0.286 -5.833 -5.229 1.00 85.19 107 GLU A O 1
ATOM 873 N N . ILE A 1 108 ? -1.183 -6.184 -7.262 1.00 89.12 108 ILE A N 1
ATOM 874 C CA . ILE A 1 108 ? -2.543 -5.791 -6.876 1.00 89.12 108 ILE A CA 1
ATOM 875 C C . ILE A 1 108 ? -3.065 -6.745 -5.803 1.00 89.12 108 ILE A C 1
ATOM 877 O O . ILE A 1 108 ? -3.573 -6.293 -4.784 1.00 89.12 108 ILE A O 1
ATOM 881 N N . LEU A 1 109 ? -2.896 -8.059 -5.985 1.00 91.12 109 LEU A N 1
ATOM 882 C CA . LEU A 1 109 ? -3.324 -9.062 -5.013 1.00 91.12 109 LEU A CA 1
ATOM 883 C C . LEU A 1 109 ? -2.637 -8.864 -3.657 1.00 91.12 109 LEU A C 1
ATOM 885 O O . LEU A 1 109 ? -3.301 -8.922 -2.620 1.00 91.12 109 LEU A O 1
ATOM 889 N N . PHE A 1 110 ? -1.327 -8.612 -3.650 1.00 90.81 110 PHE A N 1
ATOM 890 C CA . PHE A 1 110 ? -0.575 -8.308 -2.437 1.00 90.81 110 PHE A CA 1
ATOM 891 C C . PHE A 1 110 ? -1.138 -7.066 -1.743 1.00 90.81 110 PHE A C 1
ATOM 893 O O . PHE A 1 110 ? -1.418 -7.105 -0.542 1.00 90.81 110 PHE A O 1
ATOM 900 N N . PHE A 1 111 ? -1.363 -5.988 -2.495 1.00 91.50 111 PHE A N 1
ATOM 901 C CA . PHE A 1 111 ? -1.886 -4.741 -1.954 1.00 91.50 111 PHE A CA 1
ATOM 902 C C . PHE A 1 111 ? -3.314 -4.901 -1.410 1.00 91.50 111 PHE A C 1
ATOM 904 O O . PHE A 1 111 ? -3.585 -4.488 -0.280 1.00 91.50 111 PHE A O 1
ATOM 911 N N . THR A 1 112 ? -4.188 -5.622 -2.118 1.00 94.12 112 THR A N 1
ATOM 912 C CA . THR A 1 112 ? -5.532 -5.977 -1.646 1.00 94.12 112 THR A CA 1
ATOM 913 C C . THR A 1 112 ? -5.470 -6.763 -0.333 1.00 94.12 112 THR A C 1
ATOM 915 O O . THR A 1 112 ? -6.186 -6.436 0.618 1.00 94.12 112 THR A O 1
ATOM 918 N N . LEU A 1 113 ? -4.621 -7.795 -0.241 1.00 95.12 113 LEU A N 1
ATOM 919 C CA . LEU A 1 113 ? -4.470 -8.610 0.972 1.00 95.12 113 LEU A CA 1
ATOM 920 C C . LEU A 1 113 ? -3.921 -7.790 2.144 1.00 95.12 113 LEU A C 1
ATOM 922 O O . LEU A 1 113 ? -4.399 -7.929 3.273 1.00 95.12 113 LEU A O 1
ATOM 926 N N . TYR A 1 114 ? -2.962 -6.906 1.874 1.00 93.69 114 TYR A N 1
ATOM 927 C CA . TYR A 1 114 ? -2.406 -5.976 2.848 1.00 93.69 114 TYR A CA 1
ATOM 928 C C . TYR A 1 114 ? -3.479 -5.024 3.399 1.00 93.69 114 TYR A C 1
ATOM 930 O O . TYR A 1 114 ? -3.677 -4.945 4.616 1.00 93.69 114 TYR A O 1
ATOM 938 N N . LEU A 1 115 ? -4.240 -4.364 2.521 1.00 94.56 115 LEU A N 1
ATOM 939 C CA . LEU A 1 115 ? -5.345 -3.481 2.904 1.00 94.56 115 LEU A CA 1
ATOM 940 C C . LEU A 1 115 ? -6.416 -4.230 3.701 1.00 94.56 115 LEU A C 1
ATOM 942 O O . LEU A 1 115 ? -6.888 -3.739 4.732 1.00 94.56 115 LEU A O 1
ATOM 946 N N . LEU A 1 116 ? -6.781 -5.430 3.245 1.00 94.56 116 LEU A N 1
ATOM 947 C CA . LEU A 1 116 ? -7.767 -6.283 3.896 1.00 94.56 116 LEU A CA 1
ATOM 948 C C . LEU A 1 116 ? -7.333 -6.638 5.321 1.00 94.56 116 LEU A C 1
ATOM 950 O O . LEU A 1 116 ? -8.116 -6.460 6.256 1.00 94.56 116 LEU A O 1
ATOM 954 N N . LEU A 1 117 ? -6.090 -7.092 5.501 1.00 94.94 117 LEU A N 1
ATOM 955 C CA . LEU A 1 117 ? -5.545 -7.460 6.805 1.00 94.94 117 LEU A CA 1
ATOM 956 C C . LEU A 1 117 ? -5.626 -6.286 7.787 1.00 94.94 117 LEU A C 1
ATOM 958 O O . LEU A 1 117 ? -6.175 -6.428 8.884 1.00 94.94 117 LEU A O 1
ATOM 962 N N . ILE A 1 118 ? -5.136 -5.113 7.383 1.00 94.56 118 ILE A N 1
ATOM 963 C CA . ILE A 1 118 ? -5.108 -3.935 8.253 1.00 94.56 118 ILE A CA 1
ATOM 964 C C . ILE A 1 118 ? -6.524 -3.454 8.587 1.00 94.56 118 ILE A C 1
ATOM 966 O O . ILE A 1 118 ? -6.832 -3.198 9.754 1.00 94.56 118 ILE A O 1
ATOM 970 N N . LEU A 1 119 ? -7.426 -3.374 7.606 1.00 91.94 119 LEU A N 1
ATOM 971 C CA . LEU A 1 119 ? -8.796 -2.915 7.845 1.00 91.94 119 LEU A CA 1
ATOM 972 C C . LEU A 1 119 ? -9.608 -3.900 8.699 1.00 91.94 119 LEU A C 1
ATOM 974 O O . LEU A 1 119 ? -10.432 -3.463 9.506 1.00 91.94 119 LEU A O 1
ATOM 978 N N . ILE A 1 120 ? -9.352 -5.208 8.593 1.00 91.94 120 ILE A N 1
ATOM 979 C CA . ILE A 1 120 ? -9.934 -6.217 9.488 1.00 91.94 120 ILE A CA 1
ATOM 980 C C . ILE A 1 120 ? -9.431 -6.024 10.923 1.00 91.94 120 ILE A C 1
ATOM 982 O O . ILE A 1 120 ? -10.240 -6.021 11.856 1.00 91.94 120 ILE A O 1
ATOM 986 N N . ILE A 1 121 ? -8.126 -5.818 11.121 1.00 94.06 121 ILE A N 1
ATOM 987 C CA . ILE A 1 121 ? -7.559 -5.547 12.452 1.00 94.06 121 ILE A CA 1
ATOM 988 C C . ILE A 1 121 ? -8.221 -4.303 13.057 1.00 94.06 121 ILE A C 1
ATOM 990 O O . ILE A 1 121 ? -8.723 -4.347 14.183 1.00 94.06 121 ILE A O 1
ATOM 994 N N . LEU A 1 122 ? -8.316 -3.215 12.289 1.00 93.25 122 LEU A N 1
ATOM 995 C CA . LEU A 1 122 ? -8.974 -1.979 12.720 1.00 93.25 122 LEU A CA 1
ATOM 996 C C . LEU A 1 122 ? -10.459 -2.189 13.047 1.00 93.25 122 LEU A C 1
ATOM 998 O O . LEU A 1 122 ? -10.957 -1.630 14.029 1.00 93.25 122 LEU A O 1
ATOM 1002 N N . TYR A 1 123 ? -11.166 -3.021 12.276 1.00 94.25 123 TYR A N 1
ATOM 1003 C CA . TYR A 1 123 ? -12.552 -3.398 12.554 1.00 94.25 123 TYR A CA 1
ATOM 1004 C C . TYR A 1 123 ? -12.698 -4.057 13.928 1.00 94.25 123 TYR A C 1
ATOM 1006 O O . TYR A 1 123 ? -13.548 -3.642 14.723 1.00 94.25 123 TYR A O 1
ATOM 1014 N N . TYR A 1 124 ? -11.856 -5.046 14.238 1.00 93.50 124 TYR A N 1
ATOM 1015 C CA . TYR A 1 124 ? -11.896 -5.741 15.524 1.00 93.50 124 TYR A CA 1
ATOM 1016 C C . TYR A 1 124 ? -11.481 -4.845 16.691 1.00 93.50 124 TYR A C 1
ATOM 1018 O O . TYR A 1 124 ? -12.170 -4.841 17.713 1.00 93.50 124 TYR A O 1
ATOM 1026 N N . LEU A 1 125 ? -10.433 -4.032 16.528 1.00 92.62 125 LEU A N 1
ATOM 1027 C CA . LEU A 1 125 ? -10.019 -3.052 17.537 1.00 92.62 125 LEU A CA 1
ATOM 1028 C C . LEU A 1 125 ? -11.163 -2.095 17.874 1.00 92.62 125 LEU A C 1
ATOM 1030 O O . LEU A 1 125 ? -11.524 -1.914 19.036 1.00 92.62 125 LEU A O 1
ATOM 1034 N N . LYS A 1 126 ? -11.811 -1.535 16.851 1.00 91.81 126 LYS A N 1
ATOM 1035 C CA . LYS A 1 126 ? -12.950 -0.641 17.046 1.00 91.81 126 LYS A CA 1
ATOM 1036 C C . LYS A 1 126 ? -14.137 -1.337 17.712 1.00 91.81 126 LYS A C 1
ATOM 1038 O O . LYS A 1 126 ? -14.805 -0.733 18.553 1.00 91.81 126 LYS A O 1
ATOM 1043 N N . LYS A 1 127 ? -14.416 -2.590 17.341 1.00 91.88 127 LYS A N 1
ATOM 1044 C CA . LYS A 1 127 ? -15.488 -3.388 17.949 1.00 91.88 127 LYS A CA 1
ATOM 1045 C C . LYS A 1 127 ? -15.248 -3.566 19.450 1.00 91.88 127 LYS A C 1
ATOM 1047 O O . LYS A 1 127 ?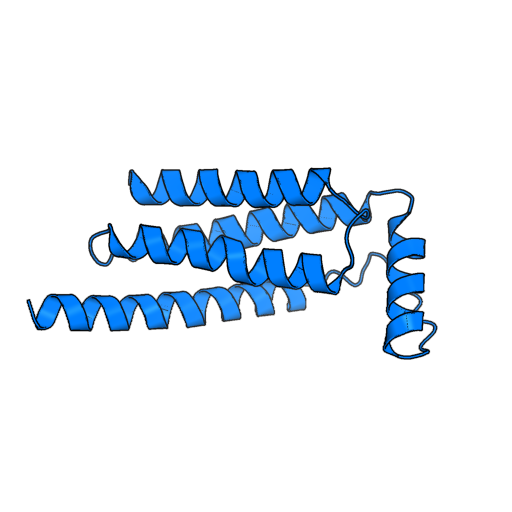 -16.175 -3.347 20.220 1.00 91.88 127 LYS A O 1
ATOM 1052 N N . GLN A 1 128 ? -14.013 -3.870 19.856 1.00 90.19 128 GLN A N 1
ATOM 1053 C CA . GLN A 1 128 ? -13.637 -3.997 21.268 1.00 90.19 128 GLN A CA 1
ATOM 1054 C C . GLN A 1 128 ? -13.792 -2.683 22.046 1.00 90.19 128 GLN A C 1
ATOM 1056 O O . GLN A 1 128 ? -14.287 -2.693 23.172 1.00 90.19 128 GLN A O 1
ATOM 1061 N N . VAL A 1 129 ? -13.406 -1.550 21.450 1.00 86.50 129 VAL A N 1
ATOM 1062 C CA . VAL A 1 129 ? -13.572 -0.225 22.074 1.00 86.50 129 VAL A CA 1
ATOM 1063 C C . VAL A 1 129 ? -15.050 0.085 22.315 1.00 86.50 129 VAL A C 1
ATOM 1065 O O . VAL A 1 129 ? -15.408 0.534 23.398 1.00 86.50 129 VAL A O 1
ATOM 1068 N N . LYS A 1 130 ? -15.927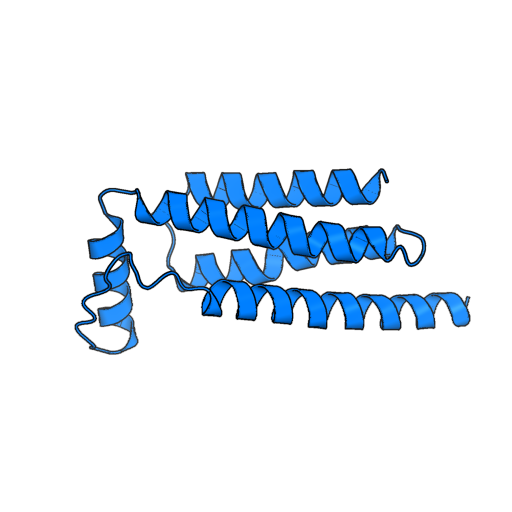 -0.218 21.349 1.00 82.88 130 LYS A N 1
ATOM 1069 C CA . LYS A 1 130 ? -17.375 -0.006 21.501 1.00 82.88 130 LYS A CA 1
ATOM 1070 C C . LYS A 1 130 ? -18.036 -0.919 22.532 1.00 82.88 130 LYS A C 1
ATOM 1072 O O . LYS A 1 130 ? -19.023 -0.507 23.112 1.00 82.88 130 LYS A O 1
ATOM 1077 N N . THR A 1 131 ? -17.537 -2.136 22.746 1.00 77.00 131 THR A N 1
ATOM 1078 C CA . THR A 1 131 ? -18.086 -3.047 23.770 1.00 77.00 131 THR A CA 1
ATOM 1079 C C . THR A 1 131 ? -17.655 -2.699 25.194 1.00 77.00 131 THR A C 1
ATOM 1081 O O . THR A 1 131 ? -18.239 -3.216 26.138 1.00 77.00 131 THR A O 1
ATOM 1084 N N . LYS A 1 132 ? -16.605 -1.884 25.354 1.00 72.50 132 LYS A N 1
ATOM 1085 C CA . LYS A 1 132 ? -16.108 -1.418 26.659 1.00 72.50 132 LYS A CA 1
ATOM 1086 C C . LYS A 1 132 ? -16.672 -0.052 27.071 1.00 72.50 132 LYS A C 1
ATOM 1088 O O . LYS A 1 132 ? -16.461 0.347 28.212 1.00 72.50 132 LYS A O 1
ATOM 1093 N N . SER A 1 133 ? -17.312 0.657 26.140 1.00 59.56 133 SER A N 1
ATOM 1094 C CA . SER A 1 133 ? -18.006 1.931 26.362 1.00 59.56 133 SER A CA 1
ATOM 1095 C C . SER A 1 133 ? -19.490 1.700 26.590 1.00 59.56 133 SER A C 1
ATOM 1097 O O . SER A 1 133 ? -20.090 2.636 27.157 1.00 59.56 133 SER A O 1
#

Mean predicted aligned error: 6.41 Å